Protein AF-A0A7I8CZ77-F1 (afdb_monomer_lite)

Sequence (131 aa):
MTALSRQQFRIVEAKLHACFSQPNFPLNVSHPSGPCDLEQMIWRKVSLCVYQRFQNTSGQALFSVWFGQPRQTVEDACEKIPLGKSMFLQWRERIVLAAALYASQLGVFQPLSPIVSNPSCPHKNLPLKGD

Secondary structure (DSSP, 8-state):
--PPPHHHHHHHHHHHHHHHTSTTTTT--S--SS---HHHHHHHHHHHHHHHHHTTSGGGHHIIIIISSSS--HHHHHHTSSS-HHHHHHHHHHHHHHHHHHHHHTTS-----------------------

Structure (mmCIF, N/CA/C/O backbone):
data_AF-A0A7I8CZ77-F1
#
_entry.id   AF-A0A7I8CZ77-F1
#
loop_
_atom_site.group_PDB
_atom_site.id
_atom_site.type_symbol
_atom_site.label_atom_id
_atom_site.label_alt_id
_atom_site.label_comp_id
_atom_site.label_asym_id
_atom_site.label_entity_id
_atom_site.label_seq_id
_atom_site.pdbx_PDB_ins_code
_atom_site.Cartn_x
_atom_site.Cartn_y
_atom_site.Cartn_z
_atom_site.occupancy
_atom_site.B_iso_or_equiv
_atom_site.auth_seq_id
_atom_site.auth_comp_id
_atom_site.auth_asym_id
_atom_site.auth_atom_id
_atom_site.pdbx_PDB_model_num
ATOM 1 N N . MET A 1 1 ? -14.771 -2.863 -12.153 1.00 45.44 1 MET A N 1
ATOM 2 C CA . MET A 1 1 ? -13.635 -2.723 -11.215 1.00 45.44 1 MET A CA 1
ATOM 3 C C . MET A 1 1 ? -12.599 -3.764 -11.591 1.00 45.44 1 MET A C 1
ATOM 5 O O . MET A 1 1 ? -12.964 -4.926 -11.708 1.00 45.44 1 MET A O 1
ATOM 9 N N . THR A 1 2 ? -11.357 -3.367 -11.852 1.00 55.50 2 THR A N 1
ATOM 10 C CA . THR A 1 2 ? -10.275 -4.308 -12.176 1.00 55.50 2 THR A CA 1
ATOM 11 C C . THR A 1 2 ? -9.806 -4.961 -10.878 1.00 55.50 2 THR A C 1
ATOM 13 O O . THR A 1 2 ? -9.213 -4.290 -10.038 1.00 55.50 2 THR A O 1
ATOM 16 N N . ALA A 1 3 ? -10.131 -6.237 -10.669 1.00 70.06 3 ALA A N 1
ATOM 17 C CA . ALA A 1 3 ? -9.663 -6.987 -9.507 1.00 70.06 3 ALA A CA 1
ATOM 18 C C . ALA A 1 3 ? -8.250 -7.525 -9.776 1.00 70.06 3 ALA A C 1
ATOM 20 O O . ALA A 1 3 ? -8.003 -8.116 -10.827 1.00 70.06 3 ALA A O 1
ATOM 21 N N . LEU A 1 4 ? -7.323 -7.328 -8.836 1.00 82.50 4 LEU A N 1
ATOM 22 C CA . LEU A 1 4 ? -6.008 -7.969 -8.896 1.00 82.50 4 LEU A CA 1
ATOM 23 C C . LEU A 1 4 ? -6.149 -9.450 -8.538 1.00 82.50 4 LEU A C 1
ATOM 25 O O . LEU A 1 4 ? -6.846 -9.809 -7.589 1.00 82.50 4 LEU A O 1
ATOM 29 N N . SER A 1 5 ? -5.425 -10.320 -9.240 1.00 88.12 5 SER A N 1
ATOM 30 C CA . SER A 1 5 ? -5.226 -11.693 -8.774 1.00 88.12 5 SER A CA 1
ATOM 31 C C . SER A 1 5 ? -4.513 -11.708 -7.415 1.00 88.12 5 SER A C 1
ATOM 33 O O . SER A 1 5 ? -3.764 -10.794 -7.059 1.00 88.12 5 SER A O 1
ATOM 35 N N . ARG A 1 6 ? -4.667 -12.801 -6.657 1.00 86.88 6 ARG A N 1
ATOM 36 C CA . ARG A 1 6 ? -3.989 -12.977 -5.357 1.00 86.88 6 ARG A CA 1
ATOM 37 C C . ARG A 1 6 ? -2.463 -12.880 -5.449 1.00 86.88 6 ARG A C 1
ATOM 39 O O . ARG A 1 6 ? -1.814 -12.550 -4.459 1.00 86.88 6 ARG A O 1
ATOM 46 N N . GLN A 1 7 ? -1.881 -13.232 -6.594 1.00 88.38 7 GLN A N 1
ATOM 47 C CA . GLN A 1 7 ? -0.441 -13.127 -6.824 1.00 88.38 7 GLN A CA 1
ATOM 48 C C . GLN A 1 7 ? -0.034 -11.672 -7.066 1.00 88.38 7 GLN A C 1
ATOM 50 O O . GLN A 1 7 ? 0.895 -11.185 -6.431 1.00 88.38 7 GLN A O 1
ATOM 55 N N . GLN A 1 8 ? -0.773 -10.959 -7.915 1.00 88.62 8 GLN A N 1
ATOM 56 C CA . GLN A 1 8 ? -0.558 -9.536 -8.182 1.00 88.62 8 GLN A CA 1
ATOM 57 C C . GLN A 1 8 ? -0.678 -8.686 -6.926 1.00 88.62 8 GLN A C 1
ATOM 59 O O . GLN A 1 8 ? 0.189 -7.859 -6.666 1.00 88.62 8 GLN A O 1
ATOM 64 N N . PHE A 1 9 ? -1.710 -8.938 -6.122 1.00 91.88 9 PHE A N 1
ATOM 65 C CA . PHE A 1 9 ? -1.891 -8.266 -4.844 1.00 91.88 9 PHE A CA 1
ATOM 66 C C . PHE A 1 9 ? -0.641 -8.399 -3.969 1.00 91.88 9 PHE A C 1
ATOM 68 O O . PHE A 1 9 ? -0.106 -7.402 -3.496 1.00 91.88 9 PHE A O 1
ATOM 75 N N . ARG A 1 10 ? -0.133 -9.630 -3.816 1.00 90.56 10 ARG A N 1
ATOM 76 C CA . ARG A 1 10 ? 1.062 -9.922 -3.014 1.00 90.56 10 ARG A CA 1
ATOM 77 C C . ARG A 1 10 ? 2.324 -9.260 -3.564 1.00 90.56 10 ARG A C 1
ATOM 79 O O . ARG A 1 10 ? 3.141 -8.799 -2.777 1.00 90.56 10 ARG A O 1
ATOM 86 N N . ILE A 1 11 ? 2.482 -9.194 -4.887 1.00 91.19 11 ILE A N 1
ATOM 87 C CA . ILE A 1 11 ? 3.627 -8.522 -5.522 1.00 91.19 11 ILE A CA 1
ATOM 88 C C . ILE A 1 11 ? 3.599 -7.023 -5.218 1.00 91.19 11 ILE A C 1
ATOM 90 O O . ILE A 1 11 ? 4.584 -6.480 -4.727 1.00 91.19 11 ILE A O 1
ATOM 94 N N . VAL A 1 12 ? 2.469 -6.364 -5.475 1.00 91.88 12 VAL A N 1
ATOM 95 C CA . VAL A 1 12 ? 2.319 -4.918 -5.261 1.00 91.88 12 VAL A CA 1
ATOM 96 C C . VAL A 1 12 ? 2.484 -4.578 -3.782 1.00 91.88 12 VAL A C 1
ATOM 98 O O . VAL A 1 12 ? 3.213 -3.654 -3.432 1.00 91.88 12 VAL A O 1
ATOM 101 N N . GLU A 1 13 ? 1.871 -5.366 -2.902 1.00 92.38 13 GLU A N 1
ATOM 102 C CA . GLU A 1 13 ? 2.027 -5.231 -1.457 1.00 92.38 13 GLU A CA 1
ATOM 103 C C . GLU A 1 13 ? 3.489 -5.372 -1.016 1.00 92.38 13 GLU A C 1
ATOM 105 O O . GLU A 1 13 ? 3.984 -4.531 -0.268 1.00 92.38 13 GLU A O 1
ATOM 110 N N . ALA A 1 14 ? 4.214 -6.377 -1.513 1.00 90.06 14 ALA A N 1
ATOM 111 C CA . ALA A 1 14 ? 5.627 -6.558 -1.191 1.00 90.06 14 ALA A CA 1
ATOM 112 C C . ALA A 1 14 ? 6.492 -5.381 -1.674 1.00 90.06 14 ALA A C 1
ATOM 114 O O . ALA A 1 14 ? 7.403 -4.959 -0.962 1.00 90.06 14 ALA A O 1
ATOM 115 N N . LYS A 1 15 ? 6.195 -4.818 -2.853 1.00 90.69 15 LYS A N 1
ATOM 116 C CA . LYS A 1 15 ? 6.886 -3.626 -3.369 1.00 90.69 15 LYS A CA 1
ATOM 117 C C . LYS A 1 15 ? 6.613 -2.395 -2.506 1.00 90.69 15 LYS A C 1
ATOM 119 O O . LYS A 1 15 ? 7.546 -1.640 -2.241 1.00 90.69 15 LYS A O 1
ATOM 124 N N . LEU A 1 16 ? 5.380 -2.224 -2.020 1.00 90.94 16 LEU A N 1
ATOM 125 C CA . LEU A 1 16 ? 5.046 -1.172 -1.057 1.00 90.94 16 LEU A CA 1
ATOM 126 C C . LEU A 1 16 ? 5.831 -1.364 0.244 1.00 90.94 16 LEU A C 1
ATOM 128 O O . LEU A 1 16 ? 6.542 -0.446 0.642 1.00 90.94 16 LEU A O 1
ATOM 132 N N . HIS A 1 17 ? 5.803 -2.553 0.857 1.00 90.00 17 HIS A N 1
ATOM 133 C CA . HIS A 1 17 ? 6.608 -2.833 2.054 1.00 90.00 17 HIS A CA 1
ATOM 134 C C . HIS A 1 17 ? 8.085 -2.492 1.840 1.00 90.00 17 HIS A C 1
ATOM 136 O O . HIS A 1 17 ? 8.664 -1.768 2.640 1.00 90.00 17 HIS A O 1
ATOM 142 N N . ALA A 1 18 ? 8.676 -2.930 0.726 1.00 86.50 18 ALA A N 1
ATOM 143 C CA . ALA A 1 18 ? 10.076 -2.659 0.409 1.00 86.50 18 ALA A CA 1
ATOM 144 C C . ALA A 1 18 ? 10.397 -1.164 0.230 1.00 86.50 18 ALA A C 1
ATOM 146 O O . ALA A 1 18 ? 11.560 -0.780 0.352 1.00 86.50 18 ALA A O 1
ATOM 147 N N . CYS A 1 19 ? 9.407 -0.325 -0.090 1.00 86.69 19 CYS A N 1
ATOM 148 C CA . CYS A 1 19 ? 9.573 1.124 -0.193 1.00 86.69 19 CYS A CA 1
ATOM 149 C C . CYS A 1 19 ? 9.386 1.819 1.160 1.00 86.69 19 CYS A C 1
ATOM 151 O O . CYS A 1 19 ? 10.222 2.638 1.533 1.00 86.69 19 CYS A O 1
ATOM 153 N N . PHE A 1 20 ? 8.322 1.488 1.897 1.00 84.12 20 PHE A N 1
ATOM 154 C CA . PHE A 1 20 ? 7.985 2.127 3.175 1.00 84.12 20 PHE A CA 1
ATOM 155 C C . PHE A 1 20 ? 8.869 1.668 4.337 1.00 84.12 20 PHE A C 1
ATOM 157 O O . PHE A 1 20 ? 9.045 2.422 5.287 1.00 84.12 20 PHE A O 1
ATOM 164 N N . SER A 1 21 ? 9.466 0.476 4.263 1.00 79.19 21 SER A N 1
ATOM 165 C CA . SER A 1 21 ? 10.412 -0.011 5.273 1.00 79.19 21 SER A CA 1
ATOM 166 C C . SER A 1 21 ? 11.806 0.617 5.152 1.00 79.19 21 SER A C 1
ATOM 168 O O . SER A 1 21 ? 12.707 0.263 5.911 1.00 79.19 21 SER A O 1
ATOM 170 N N . GLN A 1 22 ? 12.040 1.487 4.162 1.00 75.19 22 GLN A N 1
ATOM 171 C CA . GLN A 1 22 ? 13.334 2.139 3.992 1.00 75.19 22 GLN A CA 1
ATOM 172 C C . GLN A 1 22 ? 13.455 3.320 4.961 1.00 75.19 22 GLN A C 1
ATOM 174 O O . GLN A 1 22 ? 12.560 4.164 4.990 1.00 75.19 22 GLN A O 1
ATOM 179 N N . PRO A 1 23 ? 14.589 3.461 5.673 1.00 64.00 23 PRO A N 1
ATOM 180 C CA . PRO A 1 23 ? 14.771 4.485 6.708 1.00 64.00 23 PRO A CA 1
ATOM 181 C C . PRO A 1 23 ? 14.654 5.929 6.191 1.00 64.00 23 PRO A C 1
ATOM 183 O O . PRO A 1 23 ? 14.471 6.849 6.977 1.00 64.00 23 PRO A O 1
ATOM 186 N N . ASN A 1 24 ? 14.726 6.128 4.871 1.00 66.69 24 ASN A N 1
ATOM 187 C CA . ASN A 1 24 ? 14.710 7.440 4.226 1.00 66.69 24 ASN A CA 1
ATOM 188 C C . ASN A 1 24 ? 13.412 7.736 3.450 1.00 66.69 24 ASN A C 1
ATOM 190 O O . ASN A 1 24 ? 13.361 8.715 2.705 1.00 66.69 24 ASN A O 1
ATOM 194 N N . PHE A 1 25 ? 12.371 6.906 3.564 1.00 65.38 25 PHE A N 1
ATOM 195 C CA . PHE A 1 25 ? 11.057 7.208 2.989 1.00 65.38 25 PHE A CA 1
ATOM 196 C C . PHE A 1 25 ? 10.252 8.102 3.956 1.00 65.38 25 PHE A C 1
ATOM 198 O O . PHE A 1 25 ? 10.240 7.809 5.150 1.00 65.38 25 PHE A O 1
ATOM 205 N N . PRO A 1 26 ? 9.561 9.173 3.504 1.00 60.31 26 PRO A N 1
ATOM 206 C CA . PRO A 1 26 ? 9.386 9.659 2.124 1.00 60.31 26 PRO A CA 1
ATOM 207 C C . PRO A 1 26 ? 10.472 10.645 1.640 1.00 60.31 26 PRO A C 1
ATOM 209 O O . PRO A 1 26 ? 10.360 11.195 0.548 1.00 60.31 26 PRO A O 1
ATOM 212 N N . LEU A 1 27 ? 11.501 10.905 2.448 1.00 56.22 27 LEU A N 1
ATOM 213 C CA . LEU A 1 27 ? 12.395 12.061 2.324 1.00 56.22 27 LEU A CA 1
ATOM 214 C C . LEU A 1 27 ? 13.451 11.989 1.205 1.00 56.22 27 LEU A C 1
ATOM 216 O O . LEU A 1 27 ? 14.110 12.996 0.961 1.00 56.22 27 LEU A O 1
ATOM 220 N N . ASN A 1 28 ? 13.622 10.866 0.495 1.00 52.72 28 ASN A N 1
ATOM 221 C CA . ASN A 1 28 ? 14.707 10.735 -0.486 1.00 52.72 28 ASN A CA 1
ATOM 222 C C . ASN A 1 28 ? 14.262 10.147 -1.841 1.00 52.72 28 ASN A C 1
ATOM 224 O O . ASN A 1 28 ? 14.474 8.973 -2.156 1.00 52.72 28 ASN A O 1
ATOM 228 N N . VAL A 1 29 ? 13.637 10.995 -2.666 1.00 54.25 29 VAL A N 1
ATOM 229 C CA . VAL A 1 29 ? 13.445 10.746 -4.115 1.00 54.25 29 VAL A CA 1
ATOM 230 C C . VAL A 1 29 ? 14.689 11.174 -4.912 1.00 54.25 29 VAL A C 1
ATOM 232 O O . VAL A 1 29 ? 14.847 10.825 -6.081 1.00 54.25 29 VAL A O 1
ATOM 235 N N . SER A 1 30 ? 15.584 11.926 -4.274 1.00 51.03 30 SER A N 1
ATOM 236 C CA . SER A 1 30 ? 16.715 12.589 -4.905 1.00 51.03 30 SER A CA 1
ATOM 237 C C . SER A 1 30 ? 17.922 11.661 -4.948 1.00 51.03 30 SER A C 1
ATOM 239 O O . SER A 1 30 ? 18.591 11.456 -3.946 1.00 51.03 30 SER A O 1
ATOM 241 N N . HIS A 1 31 ? 18.192 11.138 -6.143 1.00 48.88 31 HIS A N 1
ATOM 242 C CA . HIS A 1 31 ? 19.432 10.468 -6.535 1.00 48.88 31 HIS A CA 1
ATOM 243 C C . HIS A 1 31 ? 19.823 9.250 -5.692 1.00 48.88 31 HIS A C 1
ATOM 245 O O . HIS A 1 31 ? 20.507 9.372 -4.676 1.00 48.88 31 HIS A O 1
ATOM 251 N N . PRO A 1 32 ? 19.478 8.036 -6.144 1.00 49.25 32 PRO A N 1
ATOM 252 C CA . PRO A 1 32 ? 20.155 6.874 -5.616 1.00 49.25 32 PRO A CA 1
ATOM 253 C C . PRO A 1 32 ? 21.636 6.957 -6.009 1.00 49.25 32 PRO A C 1
ATOM 255 O O . PRO A 1 32 ? 21.992 6.964 -7.184 1.00 49.25 32 PRO A O 1
ATOM 258 N N . SER A 1 33 ? 22.507 7.055 -5.014 1.00 47.09 33 SER A N 1
ATOM 259 C CA . SER A 1 33 ? 23.950 6.907 -5.164 1.00 47.09 33 SER A CA 1
ATOM 260 C C . SER A 1 33 ? 24.274 5.432 -5.430 1.00 47.09 33 SER A C 1
ATOM 262 O O . SER A 1 33 ? 24.624 4.675 -4.531 1.00 47.09 33 SER A O 1
ATOM 264 N N . GLY A 1 34 ? 24.079 5.002 -6.677 1.00 53.03 34 GLY A N 1
ATOM 265 C CA . GLY A 1 34 ? 24.368 3.650 -7.156 1.00 53.03 34 GLY A CA 1
ATOM 266 C C . GLY A 1 34 ? 23.574 3.309 -8.422 1.00 53.03 34 GLY A C 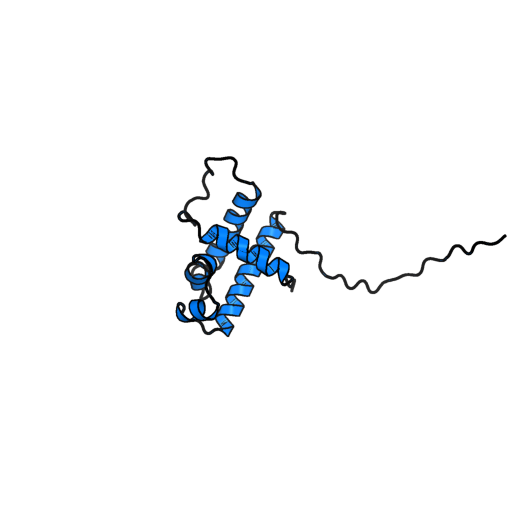1
ATOM 267 O O . GLY A 1 34 ? 22.677 4.071 -8.792 1.00 53.03 34 GLY A O 1
ATOM 268 N N . PRO A 1 35 ? 23.863 2.179 -9.094 1.00 46.12 35 PRO A N 1
ATOM 269 C CA . PRO A 1 35 ? 23.025 1.653 -10.168 1.00 46.12 35 PRO A CA 1
ATOM 270 C C . PRO A 1 35 ? 21.689 1.209 -9.563 1.00 46.12 35 PRO A C 1
ATOM 272 O O . PRO A 1 35 ? 21.480 0.052 -9.211 1.00 46.12 35 PRO A O 1
ATOM 275 N N . CYS A 1 36 ? 20.803 2.169 -9.335 1.00 56.44 36 CYS A N 1
ATOM 276 C CA . CYS A 1 36 ? 19.478 1.904 -8.822 1.00 56.44 36 CYS A CA 1
ATOM 277 C C . CYS A 1 36 ? 18.653 1.367 -9.970 1.00 56.44 36 CYS A C 1
ATOM 279 O O . CYS A 1 36 ? 18.510 2.024 -11.003 1.00 56.44 36 CYS A O 1
ATOM 281 N N . ASP A 1 37 ? 18.134 0.168 -9.764 1.00 72.81 37 ASP A N 1
ATOM 282 C CA . ASP A 1 37 ? 17.169 -0.447 -10.647 1.00 72.81 37 ASP A CA 1
ATOM 283 C C . ASP A 1 37 ? 16.057 0.568 -10.966 1.00 72.81 37 ASP A C 1
ATOM 285 O O . ASP A 1 37 ? 15.412 1.120 -10.064 1.00 72.81 37 ASP A O 1
ATOM 289 N N . LEU A 1 38 ? 15.867 0.860 -12.256 1.00 77.06 38 LEU A N 1
ATOM 290 C CA . LEU A 1 38 ? 14.822 1.753 -12.760 1.00 77.06 38 LEU A CA 1
ATOM 291 C C . LEU A 1 38 ? 13.460 1.378 -12.159 1.00 77.06 38 LEU A C 1
ATOM 293 O O . LEU A 1 38 ? 12.670 2.256 -11.802 1.00 77.06 38 LEU A O 1
ATOM 297 N N . GLU A 1 39 ? 13.220 0.079 -11.968 1.00 81.69 39 GLU A N 1
ATOM 298 C CA . GLU A 1 39 ? 12.017 -0.443 -11.336 1.00 81.69 39 GLU A CA 1
ATOM 299 C C . GLU A 1 39 ? 11.867 0.059 -9.888 1.00 81.69 39 GLU A C 1
ATOM 301 O O . GLU A 1 39 ? 10.793 0.512 -9.487 1.00 81.69 39 GLU A O 1
ATOM 306 N N . GLN A 1 40 ? 12.947 0.055 -9.101 1.00 81.19 40 GLN A N 1
ATOM 307 C CA . GLN A 1 40 ? 12.947 0.507 -7.706 1.00 81.19 40 GLN A CA 1
ATOM 308 C C . GLN A 1 40 ? 12.632 2.004 -7.593 1.00 81.19 40 GLN A C 1
ATOM 310 O O . GLN A 1 40 ? 11.845 2.410 -6.732 1.00 81.19 40 GLN A O 1
ATOM 315 N N . MET A 1 41 ? 13.205 2.832 -8.472 1.00 82.19 41 MET A N 1
ATOM 316 C CA . MET A 1 41 ? 12.891 4.263 -8.518 1.00 82.19 41 MET A CA 1
ATOM 317 C C . MET A 1 41 ? 11.405 4.492 -8.826 1.00 82.19 41 MET A C 1
ATOM 319 O O . MET A 1 41 ? 10.766 5.349 -8.209 1.00 82.19 41 MET A O 1
ATOM 323 N N . ILE A 1 42 ? 10.841 3.730 -9.763 1.00 84.50 42 ILE A N 1
ATOM 324 C CA . ILE A 1 42 ? 9.433 3.867 -10.139 1.00 84.50 42 ILE A CA 1
ATOM 325 C C . ILE A 1 42 ? 8.524 3.417 -8.989 1.00 84.50 42 ILE A C 1
ATOM 327 O O . ILE A 1 42 ? 7.597 4.147 -8.638 1.00 84.50 42 ILE A O 1
ATOM 331 N N . TRP A 1 43 ? 8.825 2.305 -8.316 1.00 88.25 43 TRP A N 1
ATOM 332 C CA . TRP A 1 43 ? 8.063 1.864 -7.140 1.00 88.25 43 TRP A CA 1
ATOM 333 C C . TRP A 1 43 ? 8.131 2.845 -5.967 1.00 88.25 43 TRP A C 1
ATOM 335 O O . TRP A 1 43 ? 7.128 3.027 -5.271 1.00 88.25 43 TRP A O 1
ATOM 345 N N . ARG A 1 44 ? 9.252 3.553 -5.778 1.00 86.94 44 ARG A N 1
ATOM 346 C CA . ARG A 1 44 ? 9.324 4.665 -4.815 1.00 86.94 44 ARG A CA 1
ATOM 347 C C . ARG A 1 44 ? 8.374 5.802 -5.188 1.00 86.94 44 ARG A C 1
ATOM 349 O O . ARG A 1 44 ? 7.648 6.280 -4.319 1.00 86.94 44 ARG A O 1
ATOM 356 N N . LYS A 1 45 ? 8.336 6.208 -6.465 1.00 87.00 45 LYS A N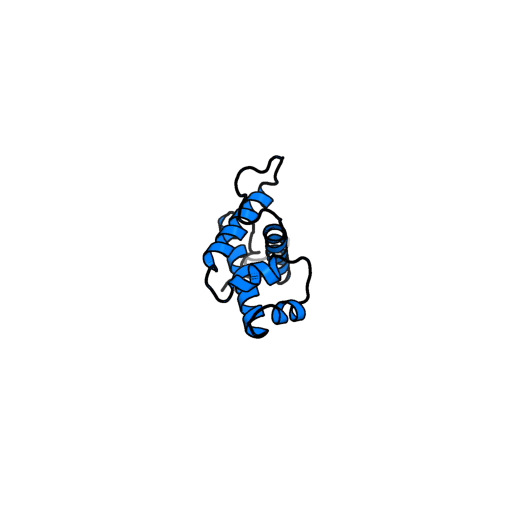 1
ATOM 357 C CA . LYS A 1 45 ? 7.401 7.241 -6.952 1.00 87.00 45 LYS A CA 1
ATOM 358 C C . LYS A 1 45 ? 5.946 6.817 -6.756 1.00 87.00 45 LYS A C 1
ATOM 360 O O . LYS A 1 45 ? 5.159 7.592 -6.223 1.00 87.00 45 LYS A O 1
ATOM 365 N N . VAL A 1 46 ? 5.611 5.574 -7.107 1.00 90.75 46 VAL A N 1
ATOM 366 C CA . VAL A 1 46 ? 4.278 4.990 -6.882 1.00 90.75 46 VAL A CA 1
ATOM 367 C C . VAL A 1 46 ? 3.908 5.045 -5.399 1.00 90.75 46 VAL A C 1
ATOM 369 O O . VAL A 1 46 ? 2.843 5.551 -5.050 1.00 90.75 46 VAL A O 1
ATOM 372 N N . SER A 1 47 ? 4.802 4.582 -4.523 1.00 90.88 47 SER A N 1
ATOM 373 C CA . SER A 1 47 ? 4.580 4.558 -3.073 1.00 90.88 47 SER A CA 1
ATOM 374 C C . SER A 1 47 ? 4.357 5.960 -2.505 1.00 90.88 47 SER A C 1
ATOM 376 O O . SER A 1 47 ? 3.437 6.162 -1.715 1.00 90.88 47 SER A O 1
ATOM 378 N N . LEU A 1 48 ? 5.145 6.947 -2.949 1.00 89.56 48 LEU A N 1
ATOM 379 C CA . LEU A 1 48 ? 4.995 8.344 -2.537 1.00 89.56 48 LEU A CA 1
ATOM 380 C C . LEU A 1 48 ? 3.664 8.944 -2.998 1.00 89.56 48 LEU A C 1
ATOM 382 O O . LEU A 1 48 ? 2.971 9.565 -2.193 1.00 89.56 48 LEU A O 1
ATOM 386 N N . CYS A 1 49 ? 3.274 8.729 -4.257 1.00 90.69 49 CYS A N 1
ATOM 387 C CA . CYS A 1 49 ? 1.988 9.203 -4.768 1.00 90.69 49 CYS A CA 1
ATOM 388 C C . CYS A 1 49 ? 0.816 8.617 -3.975 1.00 90.69 49 CYS A C 1
ATOM 390 O O . CYS A 1 49 ? -0.106 9.341 -3.604 1.00 90.69 49 CYS A O 1
ATOM 392 N N . VAL A 1 50 ? 0.855 7.315 -3.685 1.00 92.19 50 VAL A N 1
ATOM 393 C CA . VAL A 1 50 ? -0.183 6.647 -2.893 1.00 92.19 50 VAL A CA 1
ATOM 394 C C . VAL A 1 50 ? -0.205 7.187 -1.462 1.00 92.19 50 VAL A C 1
ATOM 396 O O . VAL A 1 50 ? -1.276 7.538 -0.972 1.00 92.19 50 VAL A O 1
ATOM 399 N N . TYR A 1 51 ? 0.955 7.341 -0.818 1.00 91.00 51 TYR A N 1
ATOM 400 C CA . TYR A 1 51 ? 1.056 7.936 0.518 1.00 91.00 51 TYR A CA 1
ATOM 401 C C . TYR A 1 51 ? 0.412 9.327 0.580 1.00 91.00 51 TYR A C 1
ATOM 403 O O . TYR A 1 51 ? -0.445 9.572 1.425 1.00 91.00 51 TYR A O 1
ATOM 411 N N . GLN A 1 52 ? 0.765 10.213 -0.356 1.00 90.50 52 GLN A N 1
ATOM 412 C CA . GLN A 1 52 ? 0.225 11.574 -0.430 1.00 90.50 52 GLN A CA 1
ATOM 413 C C . GLN A 1 52 ? -1.292 11.590 -0.657 1.00 90.50 52 GLN A C 1
ATOM 415 O O . GLN A 1 52 ? -1.997 12.405 -0.071 1.00 90.50 52 GLN A O 1
ATOM 420 N N . ARG A 1 53 ? -1.819 10.674 -1.480 1.00 90.69 53 ARG A N 1
ATOM 421 C CA . ARG A 1 53 ? -3.261 10.580 -1.769 1.00 90.69 53 ARG A CA 1
ATOM 422 C C . ARG A 1 53 ? -4.102 10.168 -0.569 1.00 90.69 53 ARG A C 1
ATOM 424 O O . ARG A 1 53 ? -5.257 10.572 -0.481 1.00 90.69 53 ARG A O 1
ATOM 431 N N . PHE A 1 54 ? -3.542 9.353 0.315 1.00 90.06 54 PHE A N 1
ATOM 432 C CA . PHE A 1 54 ? -4.225 8.859 1.508 1.00 90.06 54 PHE A CA 1
ATOM 433 C C . PHE A 1 54 ? -3.779 9.579 2.786 1.00 90.06 54 PHE A C 1
ATOM 435 O O . PHE A 1 54 ? -4.213 9.208 3.880 1.00 90.06 54 PHE A O 1
ATOM 442 N N . GLN A 1 55 ? -2.955 10.621 2.663 1.00 88.56 55 GLN A N 1
ATOM 443 C CA . GLN A 1 55 ? -2.607 11.502 3.767 1.00 88.56 55 GLN A CA 1
ATOM 444 C C . GLN A 1 55 ? -3.877 12.159 4.326 1.00 88.56 55 GLN A C 1
ATOM 446 O O . GLN A 1 55 ? -4.771 12.547 3.578 1.00 88.56 55 GLN A O 1
ATOM 451 N N . ASN A 1 56 ? -3.964 12.264 5.650 1.00 88.19 56 ASN A N 1
ATOM 452 C CA . ASN A 1 56 ? -5.113 12.786 6.394 1.00 88.19 56 ASN A CA 1
ATOM 453 C C . ASN A 1 56 ? -6.411 11.972 6.224 1.00 88.19 56 ASN A C 1
ATOM 455 O O . ASN A 1 56 ? -7.494 12.458 6.543 1.00 88.19 56 ASN A O 1
ATOM 459 N N . THR A 1 57 ? -6.323 10.728 5.743 1.00 90.19 57 THR A N 1
ATOM 460 C CA . THR A 1 57 ? -7.453 9.786 5.725 1.00 90.19 57 THR A CA 1
ATOM 461 C C . THR A 1 57 ? -7.304 8.745 6.832 1.00 90.19 57 THR A C 1
ATOM 463 O O . THR A 1 57 ? -6.201 8.496 7.318 1.00 90.19 57 THR A O 1
ATOM 466 N N . SER A 1 58 ? -8.389 8.046 7.178 1.00 85.81 58 SER A N 1
ATOM 467 C CA . SER A 1 58 ? -8.335 6.905 8.108 1.00 85.81 58 SER A CA 1
ATOM 468 C C . SER A 1 58 ? -7.368 5.803 7.648 1.00 85.81 58 SER A C 1
ATOM 470 O O . SER A 1 58 ? -6.836 5.071 8.475 1.00 85.81 58 SER A O 1
ATOM 472 N N . GLY A 1 59 ? -7.100 5.703 6.340 1.00 85.50 59 GLY A N 1
ATOM 473 C CA . GLY A 1 59 ? -6.144 4.755 5.770 1.00 85.50 59 GLY A CA 1
ATOM 474 C C . GLY A 1 59 ? -4.675 5.119 6.003 1.00 85.50 59 GLY A C 1
ATOM 475 O O . GLY A 1 59 ? -3.813 4.264 5.814 1.00 85.50 59 GLY A O 1
ATOM 476 N N . GLN A 1 60 ? -4.363 6.347 6.441 1.00 89.81 60 GLN A N 1
ATOM 477 C CA . GLN A 1 60 ? -2.979 6.796 6.626 1.00 89.81 60 GLN A CA 1
ATOM 478 C C . GLN A 1 60 ? -2.220 5.944 7.655 1.00 89.81 60 GLN A C 1
ATOM 480 O O . GLN A 1 60 ? -1.034 5.665 7.478 1.00 89.81 60 GLN A O 1
ATOM 485 N N . ALA A 1 61 ? -2.904 5.489 8.707 1.00 87.81 61 ALA A N 1
ATOM 486 C CA . ALA A 1 61 ? -2.297 4.686 9.767 1.00 87.81 61 ALA A CA 1
ATOM 487 C C . ALA A 1 61 ? -1.698 3.363 9.247 1.00 87.81 61 ALA A C 1
ATOM 489 O O . ALA A 1 61 ? -0.730 2.857 9.817 1.00 87.81 61 ALA A O 1
ATOM 490 N N . LEU A 1 62 ? -2.212 2.828 8.128 1.00 90.00 62 LEU A N 1
ATOM 491 C CA . LEU A 1 62 ? -1.684 1.604 7.525 1.00 90.00 62 LEU A CA 1
ATOM 492 C C . LEU A 1 62 ? -0.280 1.792 6.938 1.00 90.00 62 LEU A C 1
ATOM 494 O O . LEU A 1 62 ? 0.461 0.817 6.879 1.00 90.00 62 LEU A O 1
ATOM 498 N N . PHE A 1 63 ? 0.123 2.993 6.515 1.00 88.50 63 PHE A N 1
ATOM 499 C CA . PHE A 1 63 ? 1.472 3.184 5.965 1.00 88.50 63 PHE A CA 1
ATOM 500 C C . PHE A 1 63 ? 2.547 2.937 7.010 1.00 88.50 63 PHE A C 1
ATOM 502 O O . PHE A 1 63 ? 3.470 2.177 6.749 1.00 88.50 63 PHE A O 1
ATOM 509 N N . SER A 1 64 ? 2.397 3.509 8.203 1.00 83.50 64 SER A N 1
ATOM 510 C CA . SER A 1 64 ? 3.371 3.328 9.281 1.00 83.50 64 SER A CA 1
ATOM 511 C C . SER A 1 64 ? 3.252 1.958 9.934 1.00 83.50 64 SER A C 1
ATOM 513 O O . SER A 1 64 ? 4.267 1.336 10.237 1.00 83.50 64 SER A O 1
ATOM 515 N N . VAL A 1 65 ? 2.019 1.484 10.150 1.00 88.50 65 VAL A N 1
ATOM 516 C CA . VAL A 1 65 ? 1.797 0.221 10.849 1.00 88.50 65 VAL A CA 1
ATOM 517 C C . VAL A 1 65 ? 1.994 -0.948 9.908 1.00 88.50 65 VAL A C 1
ATOM 519 O O . VAL A 1 65 ? 2.881 -1.741 10.171 1.00 88.50 65 VAL A O 1
ATOM 522 N N . TRP A 1 66 ? 1.227 -1.060 8.820 1.00 90.88 66 TRP A N 1
ATOM 523 C CA . TRP A 1 66 ? 1.296 -2.203 7.905 1.00 90.88 66 TRP A CA 1
ATOM 524 C C . TRP A 1 66 ? 2.543 -2.160 7.027 1.00 90.88 66 TRP A C 1
ATOM 526 O O . TRP A 1 66 ? 3.380 -3.046 7.131 1.00 90.88 66 TRP A O 1
ATOM 536 N N . PHE A 1 67 ? 2.701 -1.127 6.198 1.00 88.25 67 PHE A N 1
ATOM 537 C CA . PHE A 1 67 ? 3.751 -1.104 5.172 1.00 88.25 67 PHE A CA 1
ATOM 538 C C . PHE A 1 67 ? 5.144 -0.742 5.715 1.00 88.25 67 PHE A C 1
ATOM 540 O O . PHE A 1 67 ? 6.146 -1.198 5.168 1.00 88.25 67 PHE A O 1
ATOM 547 N N . GLY A 1 68 ? 5.213 0.047 6.789 1.00 83.12 68 GLY A N 1
ATOM 548 C CA . GLY A 1 68 ? 6.452 0.529 7.401 1.00 83.12 68 GLY A CA 1
ATOM 549 C C . GLY A 1 68 ? 7.123 -0.463 8.350 1.00 83.12 68 GLY A C 1
ATOM 550 O O . GLY A 1 68 ? 8.287 -0.275 8.693 1.00 83.12 68 GLY A O 1
ATOM 551 N N . GLN A 1 69 ? 6.426 -1.527 8.758 1.00 79.38 69 GLN A N 1
ATOM 552 C CA . GLN A 1 69 ? 6.979 -2.565 9.626 1.00 79.38 69 GLN A CA 1
ATOM 553 C C . GLN A 1 69 ? 7.282 -3.842 8.829 1.00 79.38 69 GLN A C 1
ATOM 555 O O . GLN A 1 69 ? 6.483 -4.257 7.981 1.00 79.38 69 GLN A O 1
ATOM 560 N N . PRO A 1 70 ? 8.421 -4.506 9.087 1.00 71.38 70 PRO A N 1
ATOM 561 C CA . PRO A 1 70 ? 8.676 -5.821 8.521 1.00 71.38 70 PRO A CA 1
ATOM 562 C C . PRO A 1 70 ? 7.712 -6.850 9.129 1.00 71.38 70 PRO A C 1
ATOM 564 O O . PRO A 1 70 ? 7.541 -6.889 10.340 1.00 71.38 70 PRO A O 1
ATOM 567 N N . ARG A 1 71 ? 7.103 -7.679 8.265 1.00 68.06 71 ARG A N 1
ATOM 568 C CA . ARG A 1 71 ? 6.330 -8.907 8.570 1.00 68.06 71 ARG A CA 1
ATOM 569 C C . ARG A 1 71 ? 5.646 -8.939 9.949 1.00 68.06 71 ARG A C 1
ATOM 571 O O . ARG A 1 71 ? 6.216 -9.420 10.921 1.00 68.06 71 ARG A O 1
ATOM 578 N N . GLN A 1 72 ? 4.373 -8.568 9.975 1.00 82.44 72 GLN A N 1
ATOM 579 C CA . GLN A 1 72 ? 3.472 -8.770 11.114 1.00 82.44 72 GLN A CA 1
ATOM 580 C C . GLN A 1 72 ? 2.166 -9.422 10.644 1.00 82.44 72 GLN A C 1
ATOM 582 O O . GLN A 1 72 ? 1.862 -9.405 9.445 1.00 82.44 72 GLN A O 1
ATOM 587 N N . THR A 1 73 ? 1.394 -9.990 11.568 1.00 88.50 73 THR A N 1
ATOM 588 C CA . THR A 1 73 ? 0.067 -10.523 11.239 1.00 88.50 73 THR A CA 1
ATOM 589 C C . THR A 1 73 ? -0.950 -9.392 11.064 1.00 88.50 73 THR A C 1
ATOM 591 O O . THR A 1 73 ? -0.721 -8.250 11.472 1.00 88.50 73 THR A O 1
ATOM 594 N N . VAL A 1 74 ? -2.079 -9.687 10.411 1.00 87.12 74 VAL A N 1
ATOM 595 C CA . VAL A 1 74 ? -3.169 -8.704 10.278 1.00 87.12 74 VAL A CA 1
ATOM 596 C C . VAL A 1 74 ? -3.724 -8.364 11.658 1.00 87.12 74 VAL A C 1
ATOM 598 O O . VAL A 1 74 ? -4.052 -7.212 11.913 1.00 87.12 74 VAL A O 1
ATOM 601 N N . GLU A 1 75 ? -3.798 -9.358 12.535 1.00 87.88 75 GLU A N 1
ATOM 602 C CA . GLU A 1 75 ? -4.238 -9.253 13.919 1.00 87.88 75 GLU A CA 1
ATOM 603 C C . GLU A 1 75 ? -3.366 -8.249 14.687 1.00 87.88 75 GLU A C 1
ATOM 605 O O . GLU A 1 75 ? -3.888 -7.227 15.132 1.00 87.88 75 GLU A O 1
ATOM 610 N N . ASP A 1 76 ? -2.042 -8.444 14.699 1.00 88.25 76 ASP A N 1
ATOM 611 C CA . ASP A 1 76 ? -1.100 -7.536 15.377 1.00 88.25 76 ASP A CA 1
ATOM 612 C C . ASP A 1 76 ? -1.163 -6.106 14.822 1.00 88.25 76 ASP A C 1
ATOM 614 O O . ASP A 1 76 ? -0.970 -5.124 15.538 1.00 88.25 76 ASP A O 1
ATOM 618 N N . ALA A 1 77 ? -1.392 -5.964 13.513 1.00 87.69 77 ALA A N 1
ATOM 619 C CA . ALA A 1 77 ? -1.497 -4.661 12.869 1.00 87.69 77 ALA A CA 1
ATOM 620 C C . ALA A 1 77 ? -2.808 -3.944 13.223 1.00 87.69 77 ALA A C 1
ATOM 622 O O . ALA A 1 77 ? -2.813 -2.723 13.382 1.00 87.69 77 ALA A O 1
ATOM 623 N N . CYS A 1 78 ? -3.910 -4.690 13.347 1.00 88.44 78 CYS A N 1
ATOM 624 C CA . CYS A 1 78 ? -5.210 -4.145 13.733 1.00 88.44 78 CYS A CA 1
ATOM 625 C C . CYS A 1 78 ? -5.198 -3.625 15.173 1.00 88.44 78 CYS A C 1
ATOM 627 O O . CYS A 1 78 ? -5.819 -2.605 15.434 1.00 88.44 78 CYS A O 1
ATOM 629 N N . GLU A 1 79 ? -4.466 -4.264 16.088 1.00 88.12 79 GLU A N 1
ATOM 630 C CA . GLU A 1 79 ? -4.346 -3.795 17.479 1.00 88.12 79 GLU A CA 1
ATOM 631 C C . GLU A 1 79 ? -3.629 -2.441 17.598 1.00 88.12 79 GLU A C 1
ATOM 633 O O . GLU A 1 79 ? -3.865 -1.678 18.533 1.00 88.12 79 GLU A O 1
ATOM 638 N N . LYS A 1 80 ? -2.768 -2.114 16.629 1.00 87.81 80 LYS A N 1
ATOM 639 C CA . LYS A 1 80 ? -1.950 -0.892 16.629 1.00 87.81 80 LYS A CA 1
ATOM 640 C C . LYS A 1 80 ? -2.641 0.316 16.002 1.00 87.81 80 LYS A C 1
ATOM 642 O O . LYS A 1 80 ? -2.079 1.410 16.033 1.00 87.81 80 LYS A O 1
ATOM 647 N N . ILE A 1 81 ? -3.816 0.142 15.395 1.00 85.31 81 ILE A N 1
ATOM 648 C CA . ILE A 1 81 ? -4.548 1.237 14.754 1.00 85.31 81 ILE A CA 1
ATOM 649 C C . ILE A 1 81 ? -5.997 1.281 15.236 1.00 85.31 81 ILE A C 1
ATOM 651 O O . ILE A 1 81 ? -6.598 0.241 15.479 1.00 85.31 81 ILE A O 1
ATOM 655 N N . PRO A 1 82 ? -6.620 2.468 15.311 1.00 81.88 82 PRO A N 1
ATOM 656 C CA . PRO A 1 82 ? -8.011 2.602 15.735 1.00 81.88 82 PRO A CA 1
ATOM 657 C C . PRO A 1 82 ? -8.995 2.222 14.609 1.00 81.88 82 PRO A C 1
ATOM 659 O O . PRO A 1 82 ? -9.961 2.936 14.356 1.00 81.88 82 PRO A O 1
ATOM 662 N N . LEU A 1 83 ? -8.742 1.122 13.888 1.00 82.06 83 LEU A N 1
ATOM 663 C CA . LEU A 1 83 ? -9.613 0.592 12.839 1.00 82.06 83 LEU A CA 1
ATOM 664 C C . LEU A 1 83 ? -9.991 -0.854 13.162 1.00 82.06 83 LEU A C 1
ATOM 666 O O . LEU A 1 83 ? -9.136 -1.680 13.461 1.00 82.06 83 LEU A O 1
ATOM 670 N N . GLY A 1 84 ? -11.271 -1.195 13.013 1.00 87.25 84 GLY A N 1
ATOM 671 C CA . GLY A 1 84 ? -11.696 -2.594 13.067 1.00 87.25 84 GLY A CA 1
ATOM 672 C C . GLY A 1 84 ? -11.121 -3.415 11.903 1.00 87.25 84 GLY A C 1
ATOM 673 O O . GLY A 1 84 ? -10.889 -2.884 10.815 1.00 87.25 84 GLY A O 1
ATOM 674 N N . LYS A 1 85 ? -10.969 -4.734 12.092 1.00 89.81 85 LYS A N 1
ATOM 675 C CA . LYS A 1 85 ? -10.376 -5.665 11.106 1.00 89.81 85 LYS A CA 1
ATOM 676 C C . LYS A 1 85 ? -10.975 -5.555 9.698 1.00 89.81 85 LYS A C 1
ATOM 678 O O . LYS A 1 85 ? -10.248 -5.590 8.710 1.00 89.81 85 LYS A O 1
ATOM 683 N N . SER A 1 86 ? -12.294 -5.387 9.583 1.00 91.06 86 SER A N 1
ATOM 684 C CA . SER A 1 86 ? -12.953 -5.207 8.278 1.00 91.06 86 SER A CA 1
ATOM 685 C C . SER A 1 86 ? -12.480 -3.929 7.570 1.00 91.06 86 SER A C 1
ATOM 687 O O . SER A 1 86 ? -12.090 -3.966 6.404 1.00 91.06 86 SER A O 1
ATOM 689 N N . MET A 1 87 ? -12.430 -2.813 8.300 1.00 90.31 87 MET A N 1
ATOM 690 C CA . MET A 1 87 ? -11.988 -1.526 7.766 1.00 90.31 87 MET A CA 1
ATOM 691 C C . MET A 1 87 ? -10.485 -1.535 7.450 1.00 90.31 87 MET A C 1
ATOM 693 O O . MET A 1 87 ? -10.083 -1.002 6.418 1.00 90.31 87 MET A O 1
ATOM 697 N N . PHE A 1 88 ? -9.669 -2.205 8.274 1.00 92.38 88 PHE A N 1
ATOM 698 C CA . PHE A 1 88 ? -8.255 -2.463 7.986 1.00 92.38 88 PHE A CA 1
ATOM 699 C C . PHE A 1 88 ? -8.081 -3.143 6.623 1.00 92.38 88 PHE A C 1
ATOM 701 O O . PHE A 1 88 ? -7.338 -2.657 5.771 1.00 92.38 88 PHE A O 1
ATOM 708 N N . LEU A 1 89 ? -8.791 -4.253 6.391 1.00 92.56 89 LEU A N 1
ATOM 709 C CA . LEU A 1 89 ? -8.666 -5.030 5.157 1.00 92.56 89 LEU A CA 1
ATOM 710 C C . LEU A 1 89 ? -9.112 -4.231 3.928 1.00 92.56 89 LEU A C 1
ATOM 712 O O . LEU A 1 89 ? -8.430 -4.264 2.905 1.00 92.56 89 LEU A O 1
ATOM 716 N N . GLN A 1 90 ? -10.194 -3.458 4.045 1.00 92.25 90 GLN A N 1
ATOM 717 C CA . GLN A 1 90 ? -10.655 -2.577 2.970 1.00 92.25 90 GLN A CA 1
ATOM 718 C C . GLN A 1 90 ? -9.627 -1.495 2.628 1.00 92.25 90 GLN A C 1
ATOM 720 O O . GLN A 1 90 ? -9.382 -1.223 1.453 1.00 92.25 90 GLN A O 1
ATOM 725 N N . TRP A 1 91 ? -9.004 -0.871 3.632 1.00 93.25 91 TRP A N 1
ATOM 726 C CA . TRP A 1 91 ? -7.964 0.129 3.388 1.00 93.25 91 TRP A CA 1
ATOM 727 C C . TRP A 1 91 ? -6.712 -0.479 2.778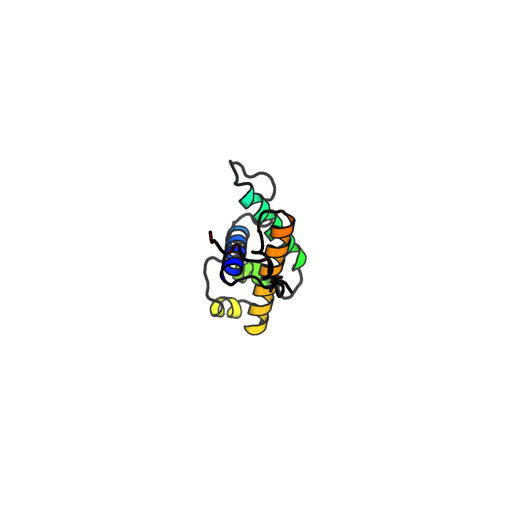 1.00 93.25 91 TRP A C 1
ATOM 729 O O . TRP A 1 91 ? -6.181 0.073 1.815 1.00 93.25 91 TRP A O 1
ATOM 739 N N . ARG A 1 92 ? -6.281 -1.635 3.285 1.00 93.25 92 ARG A N 1
ATOM 740 C CA . ARG A 1 92 ? -5.163 -2.395 2.725 1.00 93.25 92 ARG A CA 1
ATOM 741 C C . ARG A 1 92 ? -5.400 -2.676 1.244 1.00 93.25 92 ARG A C 1
ATOM 743 O O . ARG A 1 92 ? -4.536 -2.388 0.421 1.00 93.25 92 ARG A O 1
ATOM 750 N N . GLU A 1 93 ? -6.586 -3.168 0.896 1.00 93.19 93 GLU A N 1
ATOM 751 C CA . GLU A 1 93 ? -6.952 -3.442 -0.491 1.00 93.19 93 GLU A CA 1
ATOM 752 C C . GLU A 1 93 ? -6.961 -2.175 -1.354 1.00 93.19 93 GLU A C 1
ATOM 754 O O . GLU A 1 93 ? -6.366 -2.165 -2.431 1.00 93.19 93 GLU A O 1
ATOM 759 N N . ARG A 1 94 ? -7.550 -1.077 -0.868 1.00 93.19 94 ARG A N 1
ATOM 760 C CA . ARG A 1 94 ? -7.573 0.210 -1.586 1.00 93.19 94 ARG A CA 1
ATOM 761 C C . ARG A 1 94 ? -6.176 0.756 -1.865 1.00 93.19 94 ARG A C 1
ATOM 763 O O . ARG A 1 94 ? -5.928 1.233 -2.970 1.00 93.19 94 ARG A O 1
ATOM 770 N N . ILE A 1 95 ? -5.270 0.680 -0.892 1.00 94.31 95 ILE A N 1
ATOM 771 C CA . ILE A 1 95 ? -3.888 1.157 -1.034 1.00 94.31 95 ILE A CA 1
ATOM 772 C C . ILE A 1 95 ? -3.139 0.317 -2.076 1.00 94.31 95 ILE A C 1
ATOM 774 O O . ILE A 1 95 ? -2.505 0.875 -2.973 1.00 94.31 95 ILE A O 1
ATOM 778 N N . VAL A 1 96 ? -3.257 -1.013 -2.007 1.00 94.00 96 VAL A N 1
ATOM 779 C CA . VAL A 1 96 ? -2.622 -1.929 -2.968 1.00 94.00 96 VAL A CA 1
ATOM 780 C C . VAL A 1 96 ? -3.183 -1.725 -4.379 1.00 94.00 96 VAL A C 1
ATOM 782 O O . VAL A 1 96 ? -2.417 -1.639 -5.338 1.00 94.00 96 VAL A O 1
ATOM 785 N N . LEU A 1 97 ? -4.501 -1.574 -4.527 1.00 92.38 97 LEU A N 1
ATOM 786 C CA . LEU A 1 97 ? -5.128 -1.283 -5.819 1.00 92.38 97 LEU A CA 1
ATOM 787 C C . LEU A 1 97 ? -4.674 0.064 -6.389 1.00 92.38 97 LEU A C 1
ATOM 789 O O . LEU A 1 97 ? -4.344 0.144 -7.570 1.00 92.38 97 LEU A O 1
ATOM 793 N N . ALA A 1 98 ? -4.609 1.112 -5.564 1.00 92.00 98 ALA A N 1
ATOM 794 C CA . ALA A 1 98 ? -4.120 2.418 -5.994 1.00 92.00 98 ALA A CA 1
ATOM 795 C C . ALA A 1 98 ? -2.667 2.339 -6.487 1.00 92.00 98 ALA A C 1
ATOM 797 O O . ALA A 1 98 ? -2.353 2.853 -7.560 1.00 92.00 98 ALA A O 1
ATOM 798 N N . ALA A 1 99 ? -1.796 1.645 -5.751 1.00 92.62 99 ALA A N 1
ATOM 799 C CA . ALA A 1 99 ? -0.410 1.432 -6.153 1.00 92.62 99 ALA A CA 1
ATOM 800 C C . ALA A 1 99 ? -0.304 0.675 -7.480 1.00 92.62 99 ALA A C 1
ATOM 802 O O . ALA A 1 99 ? 0.446 1.089 -8.360 1.00 92.62 99 ALA A O 1
ATOM 803 N N . ALA A 1 100 ? -1.092 -0.387 -7.657 1.00 91.62 100 ALA A N 1
ATOM 804 C CA . ALA A 1 100 ? -1.135 -1.139 -8.904 1.00 91.62 100 ALA A CA 1
ATOM 805 C C . ALA A 1 100 ? -1.577 -0.268 -10.088 1.00 91.62 100 ALA A C 1
ATOM 807 O O . ALA A 1 100 ? -0.965 -0.331 -11.152 1.00 91.62 100 ALA A O 1
ATOM 808 N N . LEU A 1 101 ? -2.600 0.575 -9.908 1.00 89.69 101 LEU A N 1
ATOM 809 C CA . LEU A 1 101 ? -3.076 1.493 -10.947 1.00 89.69 101 LEU A CA 1
ATOM 810 C C . LEU A 1 101 ? -1.997 2.506 -11.343 1.00 89.69 101 LEU A C 1
ATOM 812 O O . LEU A 1 101 ? -1.733 2.675 -12.533 1.00 89.69 101 LEU A O 1
ATOM 816 N N . TYR A 1 102 ? -1.327 3.126 -10.370 1.00 90.06 102 TYR A N 1
ATOM 817 C CA . TYR A 1 102 ? -0.224 4.050 -10.647 1.00 90.06 102 TYR A CA 1
ATOM 818 C C . TYR A 1 102 ? 0.963 3.352 -11.320 1.00 90.06 102 TYR A C 1
ATOM 820 O O . TYR A 1 102 ? 1.502 3.857 -12.301 1.00 90.06 102 TYR A O 1
ATOM 828 N N . ALA A 1 103 ? 1.344 2.165 -10.848 1.00 88.19 103 ALA A N 1
ATOM 829 C CA . ALA A 1 103 ? 2.414 1.373 -11.448 1.00 88.19 103 ALA A CA 1
ATOM 830 C C . ALA A 1 103 ? 2.082 0.945 -12.893 1.00 88.19 103 ALA A C 1
ATOM 832 O O . ALA A 1 103 ? 2.967 0.918 -13.749 1.00 88.19 103 ALA A O 1
ATOM 833 N N . SER A 1 104 ? 0.801 0.687 -13.184 1.00 87.19 104 SER A N 1
ATOM 834 C CA . SER A 1 104 ? 0.318 0.380 -14.538 1.00 87.19 104 SER A CA 1
ATOM 835 C C . SER A 1 104 ? 0.416 1.578 -15.473 1.00 87.19 104 SER A C 1
ATOM 837 O O . SER A 1 104 ? 0.870 1.437 -16.604 1.00 87.19 104 SER A O 1
ATOM 839 N N . GLN A 1 105 ? 0.049 2.771 -14.995 1.00 85.12 105 GLN A N 1
ATOM 840 C CA . GLN A 1 105 ? 0.175 4.016 -15.763 1.00 85.12 105 GLN A CA 1
ATOM 841 C C . GLN A 1 105 ? 1.632 4.349 -16.107 1.00 85.12 105 GLN A C 1
ATOM 843 O O . GLN A 1 105 ? 1.892 4.971 -17.132 1.00 85.12 105 GLN A O 1
ATOM 848 N N . LEU A 1 106 ? 2.579 3.915 -15.272 1.00 82.50 106 LEU A N 1
ATOM 849 C CA . LEU A 1 106 ? 4.018 4.088 -15.488 1.00 82.50 106 LEU A CA 1
ATOM 850 C C . LEU A 1 106 ? 4.667 2.919 -16.252 1.00 82.50 106 LEU A C 1
ATOM 852 O O . LEU A 1 106 ? 5.882 2.919 -16.431 1.00 82.5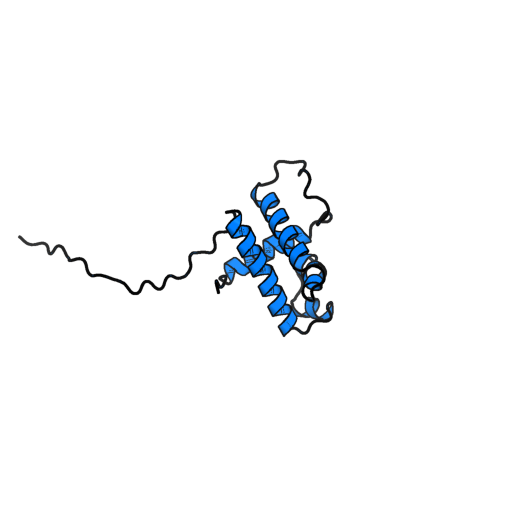0 106 LEU A O 1
ATOM 856 N N . GLY A 1 107 ? 3.888 1.923 -16.690 1.00 80.69 107 GLY A N 1
ATOM 857 C CA . GLY A 1 107 ? 4.368 0.805 -17.510 1.00 80.69 107 GLY A CA 1
ATOM 858 C C . GLY A 1 107 ? 5.221 -0.243 -16.783 1.00 80.69 107 GLY A C 1
ATOM 859 O O . GLY A 1 107 ? 5.763 -1.125 -17.439 1.00 80.69 107 GLY A O 1
ATOM 860 N N . VAL A 1 108 ? 5.334 -0.187 -15.450 1.00 79.81 108 VAL A N 1
ATOM 861 C CA . VAL A 1 108 ? 6.160 -1.125 -14.651 1.00 79.81 108 VAL A CA 1
ATOM 862 C C . VAL A 1 108 ? 5.374 -2.261 -14.017 1.00 79.81 108 VAL A C 1
ATOM 864 O O . VAL A 1 108 ? 5.940 -3.178 -13.427 1.00 79.81 108 VAL A O 1
ATOM 867 N N . PHE A 1 109 ? 4.053 -2.192 -14.104 1.00 79.00 109 PHE A N 1
ATOM 868 C CA . PHE A 1 109 ? 3.175 -3.226 -13.601 1.00 79.00 109 PHE A CA 1
ATOM 869 C C . PHE A 1 109 ? 2.085 -3.461 -14.627 1.00 79.00 109 PHE A C 1
ATOM 871 O O . PHE A 1 109 ? 1.200 -2.632 -14.795 1.00 79.00 109 PHE A O 1
ATOM 878 N N . GLN A 1 110 ? 2.137 -4.583 -15.332 1.00 68.31 110 GLN A N 1
ATOM 879 C CA . GLN A 1 110 ? 1.006 -4.967 -16.158 1.00 68.31 110 GLN A CA 1
ATOM 880 C C . GLN A 1 110 ? -0.011 -5.695 -15.277 1.00 68.31 110 GLN A C 1
ATOM 882 O O . GLN A 1 110 ? 0.301 -6.761 -14.726 1.00 68.31 110 GLN A O 1
ATOM 887 N N . PRO A 1 111 ? -1.242 -5.173 -15.131 1.00 58.22 111 PRO A N 1
ATOM 888 C CA . PRO A 1 111 ? -2.320 -6.042 -14.736 1.00 58.22 111 PRO A CA 1
ATOM 889 C C . PRO A 1 111 ? -2.418 -7.084 -15.857 1.00 58.22 111 PRO A C 1
ATOM 891 O O . PRO A 1 111 ? -2.644 -6.714 -17.007 1.00 58.22 111 PRO A O 1
ATOM 894 N N . LEU A 1 112 ? -2.182 -8.370 -15.546 1.00 49.50 112 LEU A N 1
ATOM 895 C CA . LEU A 1 112 ? -2.610 -9.485 -16.391 1.00 49.50 112 LEU A CA 1
ATOM 896 C C . LEU A 1 112 ? -3.993 -9.107 -16.899 1.00 49.50 112 LEU A C 1
ATOM 898 O O . LEU A 1 112 ? -4.840 -8.730 -16.081 1.00 49.50 112 LEU A O 1
ATOM 902 N N . SER A 1 113 ? -4.122 -9.077 -18.225 1.00 43.12 113 SER A N 1
ATOM 903 C CA . SER A 1 113 ? -5.258 -8.540 -18.960 1.00 43.12 113 SER A CA 1
ATOM 904 C C . SER A 1 113 ? -6.571 -8.834 -18.240 1.00 43.12 113 SER A C 1
ATOM 906 O O . SER A 1 113 ? -6.685 -9.905 -17.628 1.00 43.12 113 SER A O 1
ATOM 908 N N . PRO A 1 114 ? -7.589 -7.950 -18.324 1.00 43.06 114 PRO A N 1
ATOM 909 C CA . PRO A 1 114 ? -8.923 -8.358 -17.913 1.00 43.06 114 PRO A CA 1
ATOM 910 C C . PRO A 1 114 ? -9.176 -9.732 -18.527 1.00 43.06 114 PRO A C 1
ATOM 912 O O . PRO A 1 114 ? -8.804 -9.961 -19.682 1.00 43.06 114 PRO A O 1
ATOM 915 N N . ILE A 1 115 ? -9.739 -10.656 -17.748 1.00 42.94 115 ILE A N 1
ATOM 916 C CA . ILE A 1 115 ? -10.355 -11.838 -18.334 1.00 42.94 115 ILE A CA 1
ATOM 917 C C . ILE A 1 115 ? -11.440 -11.264 -19.236 1.00 42.94 115 ILE A C 1
ATOM 919 O O . ILE A 1 115 ? -12.547 -10.956 -18.802 1.00 42.94 115 ILE A O 1
ATOM 923 N N . VAL A 1 116 ? -11.076 -11.011 -20.489 1.00 37.50 116 VAL A N 1
ATOM 924 C CA . VAL A 1 116 ? -12.015 -10.878 -21.571 1.00 37.50 116 VAL A CA 1
ATOM 925 C C . VAL A 1 116 ? -12.544 -12.292 -21.662 1.00 37.50 116 VAL A C 1
ATOM 927 O O . VAL A 1 116 ? -11.938 -13.162 -22.285 1.00 37.50 116 VAL A O 1
ATOM 930 N N . SER A 1 117 ? -13.639 -12.554 -20.948 1.00 40.25 117 SER A N 1
ATOM 931 C CA . SER A 1 117 ? -14.591 -13.545 -21.409 1.00 40.25 117 SER A CA 1
ATOM 932 C C . SER A 1 117 ? -14.776 -13.209 -22.878 1.00 40.25 117 SER A C 1
ATOM 934 O O . SER A 1 117 ? -15.272 -12.135 -23.210 1.00 40.25 117 SER A O 1
ATOM 936 N N . ASN A 1 118 ? -14.231 -14.049 -23.742 1.00 34.50 118 ASN A N 1
ATOM 937 C CA . ASN A 1 118 ? -14.372 -13.934 -25.172 1.00 34.50 118 ASN A CA 1
ATOM 938 C C . ASN A 1 118 ? -15.569 -14.821 -25.537 1.00 34.50 118 ASN A C 1
ATOM 940 O O . ASN A 1 118 ? -15.358 -16.004 -25.802 1.00 34.50 118 ASN A O 1
ATOM 944 N N . PRO A 1 119 ? -16.834 -14.352 -25.495 1.00 48.34 119 PRO A N 1
ATOM 945 C CA . PRO A 1 119 ? -17.934 -15.119 -26.044 1.00 48.34 119 PRO A CA 1
ATOM 946 C C . PRO A 1 119 ? -18.004 -14.817 -27.537 1.00 48.34 119 PRO A C 1
ATOM 948 O O . PRO A 1 119 ? -18.918 -14.145 -27.993 1.00 48.34 119 PRO A O 1
ATOM 951 N N . SER A 1 120 ? -17.004 -15.236 -28.307 1.00 37.72 120 SER A N 1
ATOM 952 C CA . SER A 1 120 ? -17.068 -15.205 -29.769 1.00 37.72 120 SER A CA 1
ATOM 953 C C . SER A 1 120 ? -16.009 -16.137 -30.345 1.00 37.72 120 SER A C 1
ATOM 955 O O . SER A 1 120 ? -14.944 -15.714 -30.784 1.00 37.72 120 SER A O 1
ATOM 957 N N . CYS A 1 121 ? -16.325 -17.431 -30.357 1.00 38.38 121 CYS A N 1
ATOM 958 C CA . CYS A 1 121 ? -15.906 -18.284 -31.462 1.00 38.38 121 CYS A CA 1
ATOM 959 C C . CYS A 1 121 ? -16.834 -17.991 -32.648 1.00 38.38 121 CYS A C 1
ATOM 961 O O . CYS A 1 121 ? -17.991 -18.408 -32.604 1.00 38.38 121 CYS A O 1
ATOM 963 N N . PRO A 1 122 ? -16.376 -17.346 -33.729 1.00 45.50 122 PRO A N 1
ATOM 964 C CA . PRO A 1 122 ? -16.931 -17.623 -35.034 1.00 45.50 122 PRO A CA 1
ATOM 965 C C . PRO A 1 122 ? -16.137 -18.785 -35.638 1.00 45.50 122 PRO A C 1
ATOM 967 O O . PRO A 1 122 ? -14.925 -18.707 -35.840 1.00 45.50 122 PRO A O 1
ATOM 970 N N . HIS A 1 123 ? -16.852 -19.876 -35.904 1.00 49.41 123 HIS A N 1
ATOM 971 C CA . HIS A 1 123 ? -16.433 -20.963 -36.780 1.00 49.41 123 HIS A CA 1
ATOM 972 C C . HIS A 1 123 ? -15.668 -20.435 -38.006 1.00 49.41 123 HIS A C 1
ATOM 974 O O . HIS A 1 123 ? -16.202 -19.642 -38.780 1.00 49.41 123 HIS A O 1
ATOM 980 N N . LYS A 1 124 ? -14.459 -20.950 -38.245 1.00 40.69 124 LYS A N 1
ATOM 981 C CA . LYS A 1 124 ? -13.874 -21.010 -39.589 1.00 40.69 124 LYS A CA 1
ATOM 982 C C . LYS A 1 124 ? -13.321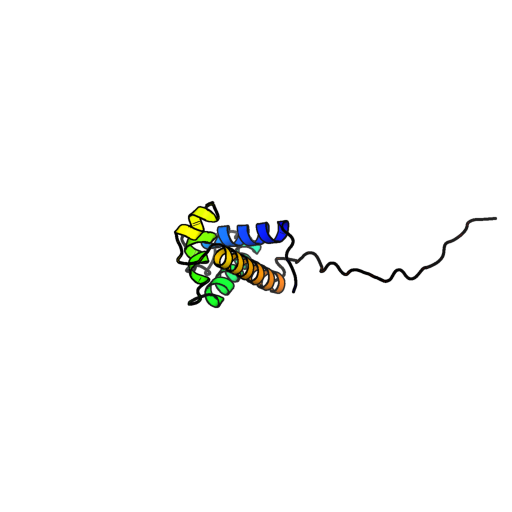 -22.410 -39.840 1.00 40.69 124 LYS A C 1
ATOM 984 O O . LYS A 1 124 ? -12.215 -22.738 -39.440 1.00 40.69 124 LYS A O 1
ATOM 989 N N . ASN A 1 125 ? -14.202 -23.205 -40.443 1.00 44.31 125 ASN A N 1
ATOM 990 C CA . ASN A 1 125 ? -14.000 -24.269 -41.425 1.00 44.31 125 ASN A CA 1
ATOM 991 C C . ASN A 1 125 ? -12.696 -25.083 -41.391 1.00 44.31 125 ASN A C 1
ATOM 993 O O . ASN A 1 125 ? -11.606 -24.582 -41.660 1.00 44.31 125 ASN A O 1
ATOM 997 N N . LEU A 1 126 ? -12.893 -26.391 -41.189 1.00 47.97 126 LEU A N 1
ATOM 998 C CA . LEU A 1 126 ? -11.994 -27.475 -41.578 1.00 47.97 126 LEU A CA 1
ATOM 999 C C . LEU A 1 126 ? -11.444 -27.286 -43.004 1.00 47.97 126 LEU A C 1
ATOM 1001 O O . LEU A 1 126 ? -12.212 -26.942 -43.903 1.00 47.97 126 LEU A O 1
ATOM 1005 N N . PRO A 1 127 ? -10.210 -27.737 -43.270 1.00 47.66 127 PRO A N 1
ATOM 1006 C CA . PRO A 1 127 ? -9.912 -28.474 -44.483 1.00 47.66 127 PRO A CA 1
ATOM 1007 C C . PRO A 1 127 ? -10.061 -29.975 -44.191 1.00 47.66 127 PRO A C 1
ATOM 1009 O O . PRO A 1 127 ? -9.239 -30.573 -43.494 1.00 47.66 127 PRO A O 1
ATOM 1012 N N . LEU A 1 128 ? -11.131 -30.589 -44.705 1.00 50.12 128 LEU A N 1
ATOM 1013 C CA . LEU A 1 128 ? -11.168 -32.041 -44.872 1.00 50.12 128 LEU A CA 1
ATOM 1014 C C . LEU A 1 128 ? -10.220 -32.408 -46.015 1.00 50.12 128 LEU A C 1
ATOM 1016 O O . LEU A 1 128 ? -10.256 -31.816 -47.090 1.00 50.12 128 LEU A O 1
ATOM 1020 N N . LYS A 1 129 ? -9.357 -33.374 -45.727 1.00 45.69 129 LYS A N 1
ATOM 1021 C CA . LYS A 1 129 ? -8.448 -34.045 -46.650 1.00 45.69 129 LYS A CA 1
ATOM 1022 C C . LYS A 1 129 ? -9.205 -35.165 -47.384 1.00 45.69 129 LYS A C 1
ATOM 1024 O O . LYS A 1 129 ? -9.913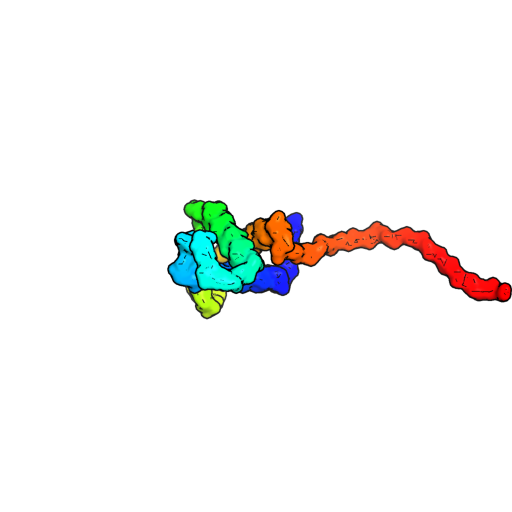 -35.917 -46.718 1.00 45.69 129 LYS A O 1
ATOM 1029 N N . GLY A 1 130 ? -8.992 -35.288 -48.696 1.00 49.81 130 GLY A N 1
ATOM 1030 C CA . GLY A 1 130 ? -9.442 -36.377 -49.588 1.00 49.81 130 GLY A CA 1
ATOM 1031 C C . GLY A 1 130 ? -9.870 -35.793 -50.942 1.00 49.81 130 GLY A C 1
ATOM 1032 O O . GLY A 1 130 ? -10.643 -34.840 -50.943 1.00 49.81 130 GLY A O 1
ATOM 1033 N N . ASP A 1 131 ? -9.371 -36.193 -52.110 1.00 42.31 131 ASP A N 1
ATOM 1034 C CA . ASP A 1 131 ? -8.504 -37.301 -52.554 1.00 42.31 131 ASP A CA 1
ATOM 1035 C C . ASP A 1 131 ? -7.334 -36.751 -53.393 1.00 42.31 131 ASP A C 1
ATOM 1037 O O . ASP A 1 131 ? -7.552 -35.756 -54.127 1.00 42.31 131 ASP A O 1
#

pLDDT: mean 76.2, std 18.26, range [34.5, 94.31]

Organism: NCBI:txid2780922

Radius of gyration: 20.34 Å; chains: 1; bounding box: 42×50×70 Å

Foldseek 3Di:
DQDFDPVLLVVLLVLLLVQLLDPCPPPDLDDDPDPDDPLNSQSSVLNVVLQVVCPPHLLNLCSCQPSNDPDDDLVVSCVSGPDDSVVNVVSSRVSSVSSQVSCVVVVNHDRPDPPPPPPDDDDDDDDDDDD